Protein AF-X1GB11-F1 (afdb_monomer)

Organism: NCBI:txid412755

Secondary structure (DSSP, 8-state):
----EEE--S--HHHHHHTTTTEEEEEETTEEEEEEPPPPPSSPPPHHHHHHHHHHHHHHHHGGG--HHHHHHHHHHTTTSSS-HHHHHHHHHHHHHHHHSSPPPEEEEEEEEP-TTT-EEEEEEEE--GGG----

pLDDT: mean 79.28, std 16.79, range [26.42, 95.19]

Solvent-accessible surface area (backbone atoms only — not comparable to full-atom values): 8392 Å² total; per-residue (Å²): 133,83,85,65,66,44,82,51,76,93,83,47,72,64,59,50,62,76,32,54,88,56,41,42,76,48,73,56,97,87,38,46,32,36,29,66,36,86,74,79,75,88,66,80,75,54,69,71,55,50,54,50,50,51,54,53,55,46,50,64,56,50,62,74,58,41,34,70,69,54,50,49,52,40,42,59,70,27,59,92,43,102,50,53,39,67,55,52,52,46,49,56,46,51,52,42,24,73,74,68,78,42,85,63,73,43,70,35,43,66,46,76,45,86,47,96,90,80,40,49,80,43,78,73,41,70,51,71,68,68,89,78,64,69,86,128

Radius of gyration: 21.64 Å; Cα contacts (8 Å, |Δi|>4): 137; chains: 1; bounding box: 48×40×60 Å

Structure (mmCIF, N/CA/C/O backbone):
data_AF-X1GB11-F1
#
_entry.id   AF-X1GB11-F1
#
loop_
_atom_site.group_PDB
_atom_site.id
_atom_site.type_symbol
_atom_site.label_atom_id
_atom_site.label_alt_id
_atom_site.label_comp_id
_atom_site.label_asym_id
_atom_site.label_entity_id
_atom_site.label_seq_id
_atom_site.pdbx_PDB_ins_code
_atom_site.Cartn_x
_atom_site.Cartn_y
_atom_site.Cartn_z
_atom_site.occupancy
_atom_site.B_iso_or_equiv
_atom_site.auth_seq_id
_atom_site.auth_comp_id
_atom_site.auth_asym_id
_atom_site.auth_atom_id
_atom_site.pdbx_PDB_model_num
ATOM 1 N N . SER A 1 1 ? -26.052 9.560 8.839 1.00 47.91 1 SER A N 1
ATOM 2 C CA . SER A 1 1 ? -25.535 9.841 10.198 1.00 47.91 1 SER A CA 1
ATOM 3 C C . SER A 1 1 ? -24.309 10.741 10.091 1.00 47.91 1 SER A C 1
ATOM 5 O O . SER A 1 1 ? -23.316 10.314 9.510 1.00 47.91 1 SER A O 1
ATOM 7 N N . ARG A 1 2 ? -24.375 12.005 10.543 1.00 49.53 2 ARG A N 1
ATOM 8 C CA . ARG A 1 2 ? -23.204 12.907 10.551 1.00 49.53 2 ARG A CA 1
ATOM 9 C C . ARG A 1 2 ? -22.159 12.347 11.519 1.00 49.53 2 ARG A C 1
ATOM 11 O O . ARG A 1 2 ? -22.494 12.032 12.659 1.00 49.53 2 ARG A O 1
ATOM 18 N N . LYS A 1 3 ? -20.901 12.231 11.083 1.00 58.50 3 LYS A N 1
ATOM 19 C CA . LYS A 1 3 ? -19.780 11.883 11.968 1.00 58.50 3 LYS A CA 1
ATOM 20 C C . LYS A 1 3 ? -19.660 12.986 13.028 1.00 58.50 3 LYS A C 1
ATOM 22 O O . LYS A 1 3 ? -19.226 14.087 12.708 1.00 58.50 3 LYS A O 1
ATOM 27 N N . LYS A 1 4 ? -20.089 12.717 14.266 1.00 75.69 4 LYS A N 1
ATOM 28 C CA . LYS A 1 4 ? -19.876 13.630 15.397 1.00 75.69 4 LYS A CA 1
ATOM 29 C C . LYS A 1 4 ? -18.384 13.608 15.739 1.00 75.69 4 LYS A C 1
ATOM 31 O O . LYS A 1 4 ? -17.871 12.580 16.178 1.00 75.69 4 LYS A O 1
ATOM 36 N N . MET A 1 5 ? -17.706 14.716 15.465 1.00 87.69 5 MET A N 1
ATOM 37 C CA . MET A 1 5 ? -16.322 14.979 15.853 1.00 87.69 5 MET A CA 1
ATOM 38 C C . MET A 1 5 ? -16.341 16.097 16.892 1.00 87.69 5 MET A C 1
ATOM 40 O O . MET A 1 5 ? -17.113 17.043 16.742 1.00 87.69 5 MET A O 1
ATOM 44 N N . ALA A 1 6 ? -15.518 15.990 17.927 1.00 90.50 6 ALA A N 1
ATOM 45 C CA . ALA A 1 6 ? -15.391 17.003 18.966 1.00 90.50 6 ALA A CA 1
ATOM 46 C C . ALA A 1 6 ? -13.918 17.354 19.182 1.00 90.50 6 ALA A C 1
ATOM 48 O O . ALA A 1 6 ? -13.034 16.515 19.012 1.00 90.50 6 ALA A O 1
ATOM 49 N N . LYS A 1 7 ? -13.651 18.605 19.557 1.00 91.94 7 LYS A N 1
ATOM 50 C CA . LYS A 1 7 ? -12.325 19.019 20.018 1.00 91.94 7 LYS A CA 1
ATOM 51 C C . LYS A 1 7 ? -12.038 18.335 21.356 1.00 91.94 7 LYS A C 1
ATOM 53 O O . LYS A 1 7 ? -12.907 18.305 22.221 1.00 91.94 7 LYS A O 1
ATOM 58 N N . ALA A 1 8 ? -10.829 17.815 21.519 1.00 89.50 8 ALA A N 1
ATOM 59 C CA . ALA A 1 8 ? -10.349 17.226 22.762 1.00 89.50 8 ALA A CA 1
ATOM 60 C C . ALA A 1 8 ? -9.165 18.038 23.309 1.00 89.50 8 ALA A C 1
ATOM 62 O O . ALA A 1 8 ? -8.424 18.673 22.557 1.00 89.50 8 ALA A O 1
ATOM 63 N N . GLN A 1 9 ? -8.993 18.029 24.626 1.00 89.50 9 GLN A N 1
ATOM 64 C CA . GLN A 1 9 ? -7.866 18.641 25.332 1.00 89.50 9 GLN A CA 1
ATOM 65 C C . GLN A 1 9 ? -7.316 17.633 26.343 1.00 89.50 9 GLN A C 1
ATOM 67 O O . GLN A 1 9 ? -8.026 16.709 26.728 1.00 89.50 9 GLN A O 1
ATOM 72 N N . GLY A 1 10 ? -6.045 17.779 26.732 1.00 87.12 10 GLY A N 1
ATOM 73 C CA . GLY A 1 10 ? -5.420 16.888 27.720 1.00 87.12 10 GLY A CA 1
ATOM 74 C C . GLY A 1 10 ? -5.243 15.434 27.260 1.00 87.12 10 GLY A C 1
ATOM 75 O O . GLY A 1 10 ? -5.146 14.542 28.091 1.00 87.12 10 GLY A O 1
ATOM 76 N N . VAL A 1 11 ? -5.219 15.172 25.948 1.00 89.44 11 VAL A N 1
ATOM 77 C CA . VAL A 1 11 ? -5.077 13.810 25.411 1.00 89.44 11 VAL A CA 1
ATOM 78 C C . VAL A 1 11 ? -3.652 13.300 25.644 1.00 89.44 11 VAL A C 1
ATOM 80 O O . VAL A 1 11 ? -2.701 13.843 25.079 1.00 89.44 11 VAL A O 1
ATOM 83 N N . ASN A 1 12 ? -3.518 12.234 26.433 1.00 92.62 12 ASN A N 1
ATOM 84 C CA . ASN A 1 12 ? -2.269 11.501 26.645 1.00 92.62 12 ASN A CA 1
ATOM 85 C C . ASN A 1 12 ? -2.365 10.059 26.101 1.00 92.62 12 ASN A C 1
ATOM 87 O O . ASN A 1 12 ? -3.435 9.589 25.709 1.00 92.62 12 ASN A O 1
ATOM 91 N N . VAL A 1 13 ? -1.232 9.353 26.044 1.00 91.50 13 VAL A N 1
ATOM 92 C CA . VAL A 1 13 ? -1.155 7.999 25.460 1.00 91.50 13 VAL A CA 1
ATOM 93 C C . VAL A 1 13 ? -2.016 6.990 26.229 1.00 91.50 13 VAL A C 1
ATOM 95 O O . VAL A 1 13 ? -2.628 6.118 25.612 1.00 91.50 13 VAL A O 1
ATOM 98 N N . GLU A 1 14 ? -2.104 7.118 27.552 1.00 94.75 14 GLU A N 1
ATOM 99 C CA . GLU A 1 14 ? -2.926 6.251 28.407 1.00 94.75 14 GLU A CA 1
ATOM 100 C C . GLU A 1 14 ? -4.415 6.402 28.091 1.00 94.75 14 GLU A C 1
ATOM 102 O O . GLU A 1 14 ? -5.105 5.405 27.896 1.00 94.75 14 GLU A O 1
ATOM 107 N N . THR A 1 15 ? -4.887 7.641 27.931 1.00 91.94 15 THR A N 1
ATOM 108 C CA . THR A 1 15 ? -6.270 7.960 27.549 1.00 91.94 15 THR A CA 1
ATOM 109 C C . THR A 1 15 ? -6.616 7.358 26.189 1.00 91.94 15 THR A C 1
ATOM 111 O O . THR A 1 15 ? -7.673 6.750 26.029 1.00 91.94 15 THR A O 1
ATOM 114 N N . ILE A 1 16 ? -5.714 7.480 25.207 1.00 92.19 16 ILE A N 1
ATOM 115 C CA . ILE A 1 16 ? -5.916 6.914 23.864 1.00 92.19 16 ILE A CA 1
ATOM 116 C C . ILE A 1 16 ? -6.042 5.390 23.940 1.00 92.19 16 ILE A C 1
ATOM 118 O O . ILE A 1 16 ? -6.950 4.815 23.343 1.00 92.19 16 ILE A O 1
ATOM 122 N N . ARG A 1 17 ? -5.140 4.732 24.677 1.00 93.12 17 ARG A N 1
ATOM 123 C CA . ARG A 1 17 ? -5.138 3.270 24.813 1.00 93.12 17 ARG A CA 1
ATOM 124 C C . ARG A 1 17 ? -6.363 2.768 25.572 1.00 93.12 17 ARG A C 1
ATOM 126 O O . ARG A 1 17 ? -6.990 1.818 25.118 1.00 93.12 17 ARG A O 1
ATOM 133 N N . GLY A 1 18 ? -6.731 3.421 26.674 1.00 95.19 18 GLY A N 1
ATOM 134 C CA . GLY A 1 18 ? -7.873 3.031 27.506 1.00 95.19 18 GLY A CA 1
ATOM 135 C C . GLY A 1 18 ? -9.229 3.180 26.813 1.00 95.19 18 GLY A C 1
ATOM 136 O O . GLY A 1 18 ? -10.175 2.480 27.158 1.00 95.19 18 GLY A O 1
ATOM 137 N N . LEU A 1 19 ? -9.328 4.059 25.812 1.00 93.19 19 LEU A N 1
ATOM 138 C CA . LEU A 1 19 ? -10.569 4.322 25.075 1.00 93.19 19 LEU A CA 1
ATOM 139 C C . LEU A 1 19 ? -10.585 3.727 23.658 1.00 93.19 19 LEU A C 1
ATOM 141 O O . LEU A 1 19 ? -11.564 3.918 22.923 1.00 93.19 19 LEU A O 1
ATOM 145 N N . ALA A 1 20 ? -9.539 2.990 23.274 1.00 90.81 20 ALA A N 1
ATOM 146 C CA . ALA A 1 20 ? -9.463 2.314 21.987 1.00 90.81 20 ALA A CA 1
ATOM 147 C C . ALA A 1 20 ? -10.662 1.368 21.785 1.00 90.81 20 ALA A C 1
ATOM 149 O O . ALA A 1 20 ? -11.136 0.713 22.710 1.00 90.81 20 ALA A O 1
ATOM 150 N N . GLY A 1 21 ? -11.209 1.331 20.570 1.00 89.88 21 GLY A N 1
ATOM 151 C CA . GLY A 1 21 ? -12.444 0.597 20.263 1.00 89.88 21 GLY A CA 1
ATOM 152 C C . GLY A 1 21 ? -13.741 1.355 20.586 1.00 89.88 21 GLY A C 1
ATOM 153 O O . GLY A 1 21 ? -14.791 1.008 20.043 1.00 89.88 21 GLY A O 1
ATOM 154 N N . THR A 1 22 ? -13.680 2.432 21.381 1.00 92.50 22 THR A N 1
ATOM 155 C CA . THR A 1 22 ? -14.844 3.280 21.711 1.00 92.50 22 THR A CA 1
ATOM 156 C C . THR A 1 22 ? -14.708 4.692 21.146 1.00 92.50 22 THR A C 1
ATOM 158 O O . THR A 1 22 ? -15.615 5.174 20.453 1.00 92.50 22 THR A O 1
ATOM 161 N N . LEU A 1 23 ? -13.562 5.334 21.380 1.00 92.69 23 LEU A N 1
ATOM 162 C CA . LEU A 1 23 ? -13.226 6.671 20.898 1.00 92.69 23 LEU A CA 1
ATOM 163 C C . LEU A 1 23 ? -11.880 6.655 20.180 1.00 92.69 23 LEU A C 1
ATOM 165 O O . LEU A 1 23 ? -10.920 6.041 20.631 1.00 92.69 23 LEU A O 1
ATOM 169 N N . ASP A 1 24 ? -11.837 7.328 19.039 1.00 92.75 24 ASP A N 1
ATOM 170 C CA . ASP A 1 24 ? -10.654 7.451 18.197 1.00 92.75 24 ASP A CA 1
ATOM 171 C C . ASP A 1 24 ? -10.139 8.892 18.279 1.00 92.75 24 ASP A C 1
ATOM 173 O O . ASP A 1 24 ? -10.877 9.839 17.973 1.00 92.75 24 ASP A O 1
ATOM 177 N N . PHE A 1 25 ? -8.894 9.043 18.730 1.00 93.81 25 PHE A N 1
ATOM 178 C CA . PHE A 1 25 ? -8.224 10.323 18.942 1.00 93.81 25 PHE A CA 1
ATOM 179 C C . PHE A 1 25 ? -7.149 10.530 17.880 1.00 93.81 25 PHE A C 1
ATOM 181 O O . PHE A 1 25 ? -6.260 9.699 17.712 1.00 93.81 25 PHE A O 1
ATOM 188 N N . TYR A 1 26 ? -7.180 11.676 17.203 1.00 91.62 26 TYR A N 1
ATOM 189 C CA . TYR A 1 26 ? -6.171 12.030 16.208 1.00 91.62 26 TYR A CA 1
ATOM 190 C C . TYR A 1 26 ? -5.959 13.542 16.140 1.00 91.62 26 TYR A C 1
ATOM 192 O O . TYR A 1 26 ? -6.795 14.334 16.583 1.00 91.62 26 TYR A O 1
ATOM 200 N N . LYS A 1 27 ? -4.819 13.958 15.580 1.00 92.50 27 LYS A N 1
ATOM 201 C CA . LYS A 1 27 ? -4.539 15.372 15.322 1.00 92.50 27 LYS A CA 1
ATOM 202 C C . LYS A 1 27 ? -5.093 15.776 13.962 1.00 92.50 27 LYS A C 1
ATOM 204 O O . LYS A 1 27 ? -4.739 15.193 12.942 1.00 92.50 27 LYS A O 1
ATOM 209 N N . TRP A 1 28 ? -5.916 16.817 13.947 1.00 89.38 28 TRP A N 1
ATOM 210 C CA . TRP A 1 28 ? -6.402 17.458 12.731 1.00 89.38 28 TRP A CA 1
ATOM 211 C C . TRP A 1 28 ? -6.005 18.929 12.750 1.00 89.38 28 TRP A C 1
ATOM 213 O O . TRP A 1 28 ? -6.414 19.667 13.645 1.00 89.38 28 TRP A O 1
ATOM 223 N N . LYS A 1 29 ? -5.183 19.355 11.782 1.00 91.00 29 LYS A N 1
ATOM 224 C CA . LYS A 1 29 ? -4.645 20.728 11.710 1.00 91.00 29 LYS A CA 1
ATOM 225 C C . LYS A 1 29 ? -4.038 21.207 13.045 1.00 91.00 29 LYS A C 1
ATOM 227 O O . LYS A 1 29 ? -4.299 22.314 13.497 1.00 91.00 29 LYS A O 1
ATOM 232 N N . GLY A 1 30 ? -3.278 20.334 13.711 1.00 90.00 30 GLY A N 1
ATOM 233 C CA . GLY A 1 30 ? -2.620 20.630 14.992 1.00 90.00 30 GLY A CA 1
ATOM 234 C C . GLY A 1 30 ? -3.519 20.559 16.234 1.00 90.00 30 GLY A C 1
ATOM 235 O O . GLY A 1 30 ? -3.006 20.628 17.347 1.00 90.00 30 GLY A O 1
ATOM 236 N N . ILE A 1 31 ? -4.829 20.356 16.079 1.00 90.62 31 ILE A N 1
ATOM 237 C CA . ILE A 1 31 ? -5.783 20.272 17.189 1.00 90.62 31 ILE A CA 1
ATOM 238 C C . ILE A 1 31 ? -6.127 18.806 17.454 1.00 90.62 31 ILE A C 1
ATOM 240 O O . ILE A 1 31 ? -6.349 18.032 16.521 1.00 90.62 31 ILE A O 1
ATOM 244 N N . TRP A 1 32 ? -6.191 18.419 18.728 1.00 94.56 32 TRP A N 1
ATOM 245 C CA . TRP A 1 32 ? -6.706 17.111 19.118 1.00 94.56 32 TRP A CA 1
ATOM 246 C C . TRP A 1 32 ? -8.207 17.026 18.854 1.00 94.56 32 TRP A C 1
ATOM 248 O O . TRP A 1 32 ? -8.992 17.853 19.324 1.00 94.56 32 TRP A O 1
ATOM 258 N N . VAL A 1 33 ? -8.601 16.007 18.101 1.00 94.12 33 VAL A N 1
ATOM 259 C CA . VAL A 1 33 ? -9.991 15.708 17.771 1.00 94.12 33 VAL A CA 1
ATOM 260 C C . VAL A 1 33 ? -10.305 14.302 18.246 1.00 94.12 33 VAL A C 1
ATOM 262 O O . VAL A 1 33 ? -9.494 13.388 18.102 1.00 94.12 33 VAL A O 1
ATOM 265 N N . VAL A 1 34 ? -11.501 14.140 18.798 1.00 94.62 34 VAL A N 1
ATOM 266 C CA . VAL A 1 34 ? -12.076 12.849 19.143 1.00 94.62 34 VAL A CA 1
ATOM 267 C C . VAL A 1 34 ? -13.291 12.580 18.269 1.00 94.62 34 VAL A C 1
ATOM 269 O O . VAL A 1 34 ? -14.116 13.460 18.003 1.00 94.62 34 VAL A O 1
ATOM 272 N N . ARG A 1 35 ? -13.414 11.339 17.813 1.00 92.38 35 ARG A N 1
ATOM 273 C CA . ARG A 1 35 ? -14.609 10.834 17.141 1.00 92.38 35 ARG A CA 1
ATOM 274 C C . ARG A 1 35 ? -15.007 9.494 17.737 1.00 92.38 35 ARG A C 1
ATOM 276 O O . ARG A 1 35 ? -14.194 8.805 18.347 1.00 92.38 35 ARG A O 1
ATOM 283 N N . ARG A 1 36 ? -16.256 9.090 17.508 1.00 91.19 36 ARG A N 1
ATOM 284 C CA . ARG A 1 36 ? -16.666 7.710 17.789 1.00 91.19 36 ARG A CA 1
ATOM 285 C C . ARG A 1 36 ? -15.801 6.749 16.977 1.00 91.19 36 ARG A C 1
ATOM 287 O O . ARG A 1 36 ? -15.596 6.993 15.784 1.00 91.19 36 ARG A O 1
ATOM 294 N N . TRP A 1 37 ? -15.359 5.660 17.604 1.00 89.44 37 TRP A N 1
ATOM 295 C CA . TRP A 1 37 ? -14.601 4.623 16.916 1.00 89.44 37 TRP A CA 1
ATOM 296 C C . TRP A 1 37 ? -15.358 4.148 15.669 1.00 89.44 37 TRP A C 1
ATOM 298 O O . TRP A 1 37 ? -16.573 3.903 15.750 1.00 89.44 37 TRP A O 1
ATOM 308 N N . PRO A 1 38 ? -14.691 4.047 14.506 1.00 85.69 38 PRO A N 1
ATOM 309 C CA . PRO A 1 38 ? -15.327 3.556 13.296 1.00 85.69 38 PRO A CA 1
ATOM 310 C C . PRO A 1 38 ? -15.899 2.158 13.532 1.00 85.69 38 PRO A C 1
ATOM 312 O O . PRO A 1 38 ? -15.177 1.221 13.862 1.00 85.69 38 PRO A O 1
ATOM 315 N N . LYS A 1 39 ? -17.212 2.007 13.355 1.00 84.31 39 LYS A N 1
ATOM 316 C CA . LYS A 1 39 ? -17.831 0.683 13.339 1.00 84.31 39 LYS A CA 1
ATOM 317 C C . LYS A 1 39 ? -17.639 0.082 11.955 1.00 84.31 39 LYS A C 1
ATOM 319 O O . LYS A 1 39 ? -17.996 0.719 10.962 1.00 84.31 39 LYS A O 1
ATOM 324 N N . LYS A 1 40 ? -17.097 -1.136 11.893 1.00 79.81 40 LYS A N 1
ATOM 325 C CA . LYS A 1 40 ? -17.096 -1.922 10.657 1.00 79.81 40 LYS A CA 1
ATOM 326 C C . LYS A 1 40 ? -18.550 -2.105 10.214 1.00 79.81 40 LYS A C 1
ATOM 328 O O . LYS A 1 40 ? -19.410 -2.398 11.043 1.00 79.81 40 LYS A O 1
ATOM 333 N N . SER A 1 41 ? -18.821 -1.894 8.928 1.00 79.69 41 SER A N 1
ATOM 334 C CA . SER A 1 41 ? -20.129 -2.223 8.360 1.00 79.69 41 SER A CA 1
ATOM 335 C C . SER A 1 41 ? -20.396 -3.714 8.568 1.00 79.69 41 SER A C 1
ATOM 337 O O . SER A 1 41 ? -19.519 -4.531 8.292 1.00 79.69 41 SER A O 1
ATOM 339 N N . SER A 1 42 ? -21.585 -4.059 9.060 1.00 78.56 42 SER A N 1
ATOM 340 C CA . SER A 1 42 ? -22.040 -5.451 9.162 1.00 78.56 42 SER A CA 1
ATOM 341 C C . SER A 1 42 ? -22.453 -6.029 7.810 1.00 78.56 42 SER A C 1
ATOM 343 O O . SER A 1 42 ? -22.595 -7.240 7.685 1.00 78.56 42 SER A O 1
ATOM 345 N N . LEU A 1 43 ? -22.656 -5.175 6.801 1.00 84.44 43 LEU A N 1
ATOM 346 C CA . LEU A 1 43 ? -23.020 -5.626 5.466 1.00 84.44 43 LEU A CA 1
ATOM 347 C C . LEU A 1 43 ? -21.834 -6.348 4.815 1.00 84.44 43 LEU A C 1
ATOM 349 O O . LEU A 1 43 ? -20.715 -5.820 4.869 1.00 84.44 43 LEU A O 1
ATOM 353 N N . PRO A 1 44 ? -22.068 -7.506 4.171 1.00 85.00 44 PRO A N 1
ATOM 354 C CA . PRO A 1 44 ? -21.038 -8.165 3.388 1.00 85.00 44 PRO A CA 1
ATOM 355 C C . PRO A 1 44 ? -20.550 -7.221 2.286 1.00 85.00 44 PRO A C 1
ATOM 357 O O . PRO A 1 44 ? -21.321 -6.448 1.704 1.00 85.00 44 PRO A O 1
ATOM 360 N N . PHE A 1 45 ? -19.248 -7.260 2.012 1.00 86.25 45 PHE A N 1
ATOM 361 C CA . PHE A 1 45 ? -18.697 -6.523 0.884 1.00 86.25 45 PHE A CA 1
ATOM 362 C C . PHE A 1 45 ? -19.283 -7.073 -0.417 1.00 86.25 45 PHE A C 1
ATOM 364 O O . PHE A 1 45 ? -19.469 -8.279 -0.569 1.00 86.25 45 PHE A O 1
ATOM 371 N N . LYS A 1 46 ? -19.565 -6.180 -1.370 1.00 89.88 46 LYS A N 1
ATOM 372 C CA . LYS A 1 46 ? -19.946 -6.597 -2.723 1.00 89.88 46 LYS A CA 1
ATOM 373 C C . LYS A 1 46 ? -18.810 -7.441 -3.324 1.00 89.88 46 LYS A C 1
ATOM 375 O O . LYS A 1 46 ? -17.654 -7.090 -3.083 1.00 89.88 46 LYS A O 1
ATOM 380 N N . PRO A 1 47 ? -19.095 -8.451 -4.163 1.00 90.19 47 PRO A N 1
ATOM 381 C CA . PRO A 1 47 ? -18.059 -9.283 -4.782 1.00 90.19 47 PRO A CA 1
ATOM 382 C C . PRO A 1 47 ? -16.952 -8.473 -5.473 1.00 90.19 47 PRO A C 1
ATOM 384 O O . PRO A 1 47 ? -15.773 -8.726 -5.260 1.00 90.19 47 PRO A O 1
ATOM 387 N N . ALA A 1 48 ? -17.316 -7.405 -6.191 1.00 86.94 48 ALA A N 1
ATOM 388 C CA . ALA A 1 48 ? -16.349 -6.507 -6.828 1.00 86.94 48 ALA A CA 1
ATOM 389 C C . ALA A 1 48 ? -15.407 -5.803 -5.831 1.00 86.94 48 ALA A C 1
ATOM 391 O O . ALA A 1 48 ? -14.247 -5.553 -6.139 1.00 86.94 48 ALA A O 1
ATOM 392 N N . VAL A 1 49 ? -15.893 -5.488 -4.625 1.00 89.12 49 VAL A N 1
ATOM 393 C CA . VAL A 1 49 ? -15.072 -4.885 -3.564 1.00 89.12 49 VAL A CA 1
ATOM 394 C C . VAL A 1 49 ? -14.117 -5.919 -2.977 1.00 89.12 49 VAL A C 1
ATOM 396 O O . VAL A 1 49 ? -12.978 -5.573 -2.683 1.00 89.12 49 VAL A O 1
ATOM 399 N N . VAL A 1 50 ? -14.555 -7.171 -2.834 1.00 91.50 50 VAL A N 1
ATOM 400 C CA . VAL A 1 50 ? -13.696 -8.275 -2.381 1.00 91.50 50 VAL A CA 1
ATOM 401 C C . VAL A 1 50 ? -12.570 -8.515 -3.389 1.00 91.50 50 VAL A C 1
ATOM 403 O O . VAL A 1 50 ? -11.404 -8.455 -3.012 1.00 91.50 50 VAL A O 1
ATOM 406 N N . ALA A 1 51 ? -12.895 -8.636 -4.678 1.00 90.31 51 ALA A N 1
ATOM 407 C CA . ALA A 1 51 ? -11.897 -8.813 -5.736 1.00 90.31 51 ALA A CA 1
ATOM 408 C C . ALA A 1 51 ? -10.907 -7.630 -5.821 1.00 90.31 51 ALA A C 1
ATOM 410 O O . ALA A 1 51 ? -9.702 -7.822 -5.979 1.00 90.31 51 ALA A O 1
ATOM 411 N N . ALA A 1 52 ? -11.384 -6.392 -5.641 1.00 91.12 52 ALA A N 1
ATOM 412 C CA . ALA A 1 52 ? -10.509 -5.219 -5.583 1.00 91.12 52 ALA A CA 1
ATOM 413 C C . ALA A 1 52 ? -9.573 -5.243 -4.361 1.00 91.12 52 ALA A C 1
ATOM 415 O O . ALA A 1 52 ? -8.413 -4.842 -4.457 1.00 91.12 52 ALA A O 1
ATOM 416 N N . GLN A 1 53 ? -10.065 -5.70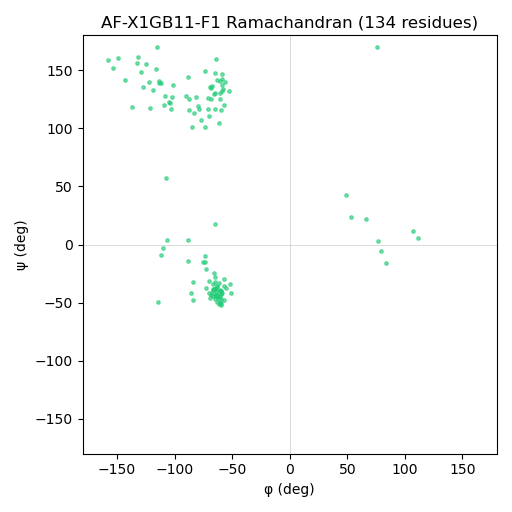2 -3.203 1.00 92.12 53 GLN A N 1
ATOM 417 C CA . GLN A 1 53 ? -9.249 -5.863 -1.996 1.00 92.12 53 GLN A CA 1
ATOM 418 C C . GLN A 1 53 ? -8.160 -6.921 -2.196 1.00 92.12 53 GLN A C 1
ATOM 420 O O . GLN A 1 53 ? -7.034 -6.716 -1.745 1.00 92.12 53 GLN A O 1
ATOM 425 N N . GLU A 1 54 ? -8.468 -8.011 -2.896 1.00 93.06 54 GLU A N 1
ATOM 426 C CA . GLU A 1 54 ? -7.502 -9.054 -3.250 1.00 93.06 54 GLU A CA 1
ATOM 427 C C . GLU A 1 54 ? -6.421 -8.525 -4.198 1.00 93.06 54 GLU A 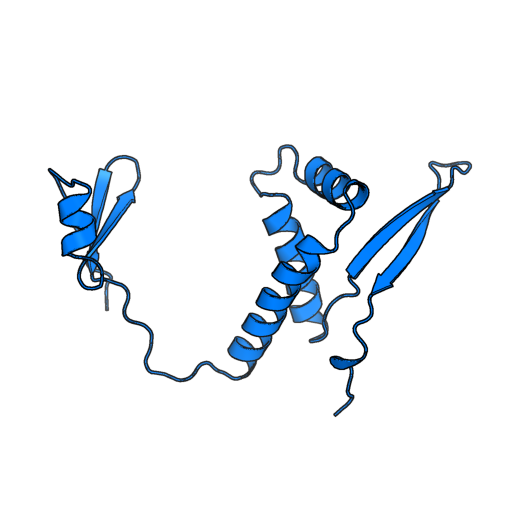C 1
ATOM 429 O O . GLU A 1 54 ? -5.234 -8.686 -3.913 1.00 93.06 54 GLU A O 1
ATOM 434 N N . ALA A 1 55 ? -6.804 -7.802 -5.256 1.00 91.56 55 ALA A N 1
ATOM 435 C CA . ALA A 1 55 ? -5.856 -7.162 -6.170 1.00 91.56 55 ALA A CA 1
ATOM 436 C C . ALA A 1 55 ? -4.947 -6.152 -5.446 1.00 91.56 55 ALA A C 1
ATOM 438 O O . ALA A 1 55 ? -3.730 -6.139 -5.640 1.00 91.56 55 ALA A O 1
ATOM 439 N N . PHE A 1 56 ? -5.513 -5.347 -4.542 1.00 93.56 56 PHE A N 1
ATOM 440 C CA . PHE A 1 56 ? -4.736 -4.428 -3.713 1.00 93.56 56 PHE A CA 1
ATOM 441 C C . PHE A 1 56 ? -3.782 -5.169 -2.765 1.00 93.56 56 PHE A C 1
ATOM 443 O O . PHE A 1 56 ? -2.632 -4.770 -2.595 1.00 93.56 56 PHE A O 1
ATOM 450 N N . ALA A 1 57 ? -4.227 -6.260 -2.140 1.00 92.69 57 ALA A N 1
ATOM 451 C CA . ALA A 1 57 ? -3.366 -7.074 -1.289 1.00 92.69 57 ALA A CA 1
ATOM 452 C C . ALA A 1 57 ? -2.218 -7.702 -2.092 1.00 92.69 57 ALA A C 1
ATOM 454 O O . ALA A 1 57 ? -1.095 -7.798 -1.588 1.00 92.69 57 ALA A O 1
ATOM 455 N N . GLN A 1 58 ? -2.481 -8.093 -3.338 1.00 91.38 58 GLN A N 1
ATOM 456 C CA . GLN A 1 58 ? -1.472 -8.651 -4.222 1.00 91.38 58 GLN A CA 1
ATOM 457 C C . GLN A 1 58 ? -0.434 -7.606 -4.641 1.00 91.38 58 GLN A C 1
ATOM 459 O O . GLN A 1 58 ? 0.757 -7.867 -4.485 1.00 91.38 58 GLN A O 1
ATOM 464 N N . SER A 1 59 ? -0.846 -6.385 -4.997 1.00 90.81 59 SER A N 1
ATOM 465 C CA . SER A 1 59 ? 0.099 -5.298 -5.309 1.00 90.81 59 SER A CA 1
ATOM 466 C C . SER A 1 59 ? 1.088 -5.038 -4.163 1.00 90.81 59 SER A C 1
ATOM 468 O O . SER A 1 59 ? 2.283 -4.835 -4.380 1.00 90.81 59 SER A O 1
ATOM 470 N N . ARG A 1 60 ? 0.629 -5.139 -2.906 1.00 92.44 60 ARG A N 1
ATOM 471 C CA . ARG A 1 60 ? 1.490 -5.010 -1.720 1.00 92.44 60 ARG A CA 1
ATOM 472 C C . ARG A 1 60 ? 2.502 -6.143 -1.572 1.00 92.44 60 ARG A C 1
ATOM 474 O O . ARG A 1 60 ? 3.598 -5.907 -1.062 1.00 92.44 60 ARG A O 1
ATOM 481 N N . LYS A 1 61 ? 2.148 -7.365 -1.975 1.00 90.19 61 LYS A N 1
ATOM 482 C CA . LYS A 1 61 ? 3.090 -8.493 -2.007 1.00 90.19 61 LYS A CA 1
ATOM 483 C C . LYS A 1 61 ? 4.116 -8.290 -3.119 1.00 90.19 61 LYS A C 1
ATOM 485 O O . LYS A 1 61 ? 5.307 -8.471 -2.875 1.00 90.19 61 LYS A O 1
ATOM 490 N N . ASP A 1 62 ? 3.664 -7.832 -4.281 1.00 86.62 62 ASP A N 1
ATOM 491 C CA . ASP A 1 62 ? 4.489 -7.637 -5.472 1.00 86.62 62 ASP A CA 1
ATOM 492 C C . ASP A 1 62 ? 5.558 -6.552 -5.272 1.00 86.62 62 ASP A C 1
ATOM 494 O O . ASP A 1 62 ? 6.685 -6.708 -5.740 1.00 86.62 62 ASP A O 1
ATOM 498 N N . LEU A 1 63 ? 5.281 -5.524 -4.459 1.00 87.38 63 LEU A N 1
ATOM 499 C CA . LEU A 1 63 ? 6.279 -4.526 -4.038 1.00 87.38 63 LEU A CA 1
ATOM 500 C C . LEU A 1 63 ? 7.562 -5.148 -3.459 1.00 87.38 63 LEU A C 1
ATOM 502 O O . LEU A 1 63 ? 8.649 -4.601 -3.648 1.00 87.38 63 LEU A O 1
ATOM 506 N N . LYS A 1 64 ? 7.458 -6.288 -2.760 1.00 86.50 64 LYS A N 1
ATOM 507 C CA . LYS A 1 64 ? 8.617 -6.987 -2.174 1.00 86.50 64 LYS A CA 1
ATOM 508 C C . LYS A 1 64 ? 9.475 -7.689 -3.228 1.00 86.50 64 LYS A C 1
ATOM 510 O O . LYS A 1 64 ? 10.638 -7.975 -2.962 1.00 86.50 64 LYS A O 1
ATOM 515 N N . LEU A 1 65 ? 8.907 -7.963 -4.401 1.00 84.12 65 LEU A N 1
ATOM 516 C CA . LEU A 1 65 ? 9.567 -8.640 -5.517 1.00 84.12 65 LEU A CA 1
ATOM 517 C C . LEU A 1 65 ? 10.300 -7.664 -6.444 1.00 84.12 65 LEU A C 1
ATOM 519 O O . LEU A 1 65 ? 11.111 -8.090 -7.264 1.00 84.12 65 L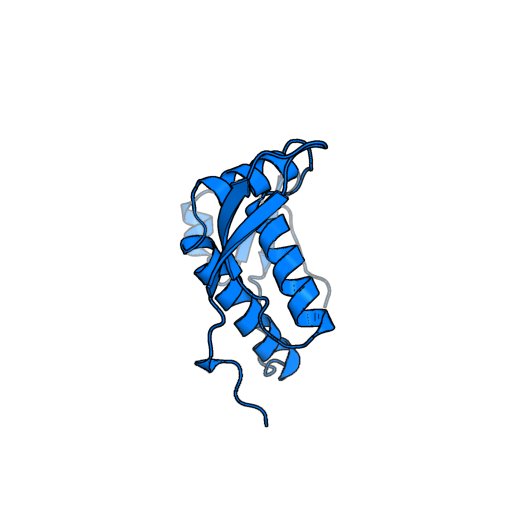EU A O 1
ATOM 523 N N . LEU A 1 66 ? 10.031 -6.361 -6.327 1.00 83.00 66 LEU A N 1
ATOM 524 C CA . LEU A 1 66 ? 10.681 -5.348 -7.150 1.00 83.00 66 LEU A CA 1
ATOM 525 C C . LEU A 1 66 ? 12.177 -5.272 -6.826 1.00 83.00 66 LEU A C 1
ATOM 527 O O . LEU A 1 66 ? 12.577 -5.099 -5.668 1.00 83.00 66 LEU A O 1
ATOM 531 N N . THR A 1 67 ? 13.020 -5.327 -7.854 1.00 84.31 67 THR A N 1
ATOM 532 C CA . THR A 1 67 ? 14.459 -5.072 -7.709 1.00 84.31 67 THR A CA 1
ATOM 533 C C . THR A 1 67 ? 14.728 -3.630 -7.271 1.00 84.31 67 THR A C 1
ATOM 535 O O . THR A 1 67 ? 13.903 -2.729 -7.450 1.00 84.31 67 THR A O 1
ATOM 538 N N . ALA A 1 68 ? 15.912 -3.387 -6.700 1.00 85.56 68 ALA A N 1
ATOM 539 C CA . ALA A 1 68 ? 16.339 -2.036 -6.326 1.00 85.56 68 ALA A CA 1
ATOM 540 C C . ALA A 1 68 ? 16.330 -1.080 -7.532 1.00 85.56 68 ALA A C 1
ATOM 542 O O . ALA A 1 68 ? 15.942 0.077 -7.403 1.00 85.56 68 ALA A O 1
ATOM 543 N N . LYS A 1 69 ? 16.678 -1.584 -8.722 1.00 80.38 69 LYS A N 1
ATOM 544 C CA . LYS A 1 69 ? 16.661 -0.823 -9.975 1.00 80.38 69 LYS A CA 1
ATOM 545 C C . LYS A 1 69 ? 15.264 -0.295 -10.313 1.00 80.38 69 LYS A C 1
ATOM 547 O O . LYS A 1 69 ? 15.102 0.902 -10.535 1.00 80.38 69 LYS A O 1
ATOM 552 N N . VAL A 1 70 ? 14.252 -1.165 -10.282 1.00 80.00 70 VAL A N 1
ATOM 553 C CA . VAL A 1 70 ? 12.850 -0.788 -10.532 1.00 80.00 70 VAL A CA 1
ATOM 554 C C . VAL A 1 70 ? 12.341 0.176 -9.456 1.00 80.00 70 VAL A C 1
ATOM 556 O O . VAL A 1 70 ? 11.741 1.201 -9.778 1.00 80.00 70 VAL A O 1
ATOM 559 N N . ARG A 1 71 ? 12.642 -0.090 -8.178 1.00 86.62 71 ARG A N 1
ATOM 560 C CA . ARG A 1 71 ? 12.284 0.809 -7.066 1.00 86.62 71 ARG A CA 1
ATOM 561 C C . ARG A 1 71 ? 12.878 2.208 -7.231 1.00 86.62 71 ARG A C 1
ATOM 563 O O . ARG A 1 71 ? 12.176 3.195 -7.013 1.00 86.62 71 ARG A O 1
ATOM 570 N N . ASN A 1 72 ? 14.135 2.306 -7.659 1.00 84.88 72 ASN A N 1
ATOM 571 C CA . ASN A 1 72 ? 14.799 3.583 -7.909 1.00 84.88 72 ASN A CA 1
ATOM 572 C C . ASN A 1 72 ? 14.147 4.346 -9.068 1.00 84.88 72 ASN A C 1
ATOM 574 O O . ASN A 1 72 ? 13.982 5.558 -8.966 1.00 84.88 72 ASN A O 1
ATOM 578 N N . ALA A 1 73 ? 13.718 3.655 -10.129 1.00 82.00 73 ALA A N 1
ATOM 579 C CA . ALA A 1 73 ? 13.004 4.279 -11.243 1.00 82.00 73 ALA A CA 1
ATOM 580 C C . ALA A 1 73 ? 11.653 4.873 -10.804 1.00 82.00 73 ALA A C 1
ATOM 582 O O . ALA A 1 73 ? 11.354 6.028 -11.113 1.00 82.00 73 ALA A O 1
ATOM 583 N N . TYR A 1 74 ? 10.869 4.134 -10.012 1.00 83.00 74 TYR A N 1
ATOM 584 C CA . TYR A 1 74 ? 9.630 4.660 -9.429 1.00 83.00 74 TYR A CA 1
ATOM 585 C C . TYR A 1 74 ? 9.896 5.840 -8.490 1.00 83.00 74 TYR A C 1
ATOM 587 O O . TYR A 1 74 ? 9.236 6.869 -8.592 1.00 83.00 74 TYR A O 1
ATOM 595 N N . THR A 1 75 ? 10.911 5.726 -7.632 1.00 85.75 75 THR A N 1
ATOM 596 C CA . THR A 1 75 ? 11.309 6.793 -6.700 1.00 85.75 75 THR A CA 1
ATOM 597 C C . THR A 1 75 ? 11.746 8.065 -7.426 1.00 85.75 75 THR A C 1
ATOM 599 O O . THR A 1 75 ? 11.407 9.165 -6.999 1.00 85.75 75 THR A O 1
ATOM 602 N N . ALA A 1 76 ? 12.479 7.932 -8.534 1.00 83.38 76 ALA A N 1
ATOM 603 C CA . ALA A 1 76 ? 12.869 9.060 -9.372 1.00 83.38 76 ALA A CA 1
ATOM 604 C C . ALA A 1 76 ? 11.659 9.702 -10.066 1.00 83.38 76 ALA A C 1
ATOM 606 O O . ALA A 1 76 ? 11.595 10.924 -10.156 1.00 83.38 76 ALA A O 1
ATOM 607 N N . THR A 1 77 ? 10.690 8.892 -10.503 1.00 76.88 77 THR A N 1
ATOM 608 C CA . THR A 1 77 ? 9.466 9.354 -11.181 1.00 76.88 77 THR A CA 1
ATOM 609 C C . THR A 1 77 ? 8.563 10.157 -10.248 1.00 76.88 77 THR A C 1
ATOM 611 O O . THR A 1 77 ? 7.999 11.169 -10.650 1.00 76.88 77 THR A O 1
ATOM 614 N N . THR A 1 78 ? 8.454 9.748 -8.984 1.00 83.69 78 THR A N 1
ATOM 615 C CA . THR A 1 78 ? 7.663 10.478 -7.984 1.00 83.69 78 THR A CA 1
ATOM 616 C C . THR A 1 78 ? 8.463 11.558 -7.263 1.00 83.69 78 THR A C 1
ATOM 618 O O . THR A 1 78 ? 7.959 12.194 -6.340 1.00 83.69 78 THR A O 1
ATOM 621 N N . LYS A 1 79 ? 9.723 11.793 -7.643 1.00 77.88 79 LYS A N 1
ATOM 622 C CA . LYS A 1 79 ? 10.528 12.859 -7.050 1.00 77.88 79 LYS A CA 1
ATOM 623 C C . LYS A 1 79 ? 9.886 14.201 -7.417 1.00 77.88 79 LYS A C 1
ATOM 625 O O . LYS A 1 79 ? 9.828 14.556 -8.588 1.00 77.88 79 LYS A O 1
ATOM 630 N N . ASN A 1 80 ? 9.424 14.942 -6.408 1.00 78.88 80 ASN A N 1
ATOM 631 C CA . ASN A 1 80 ? 8.676 16.210 -6.515 1.00 78.88 80 ASN A CA 1
ATOM 632 C C . ASN A 1 80 ? 7.196 16.085 -6.907 1.00 78.88 80 ASN A C 1
ATOM 634 O O . ASN A 1 80 ? 6.505 17.097 -7.017 1.00 78.88 80 ASN A O 1
ATOM 638 N N . VAL A 1 81 ? 6.688 14.866 -7.059 1.00 75.06 81 VAL A N 1
ATOM 639 C CA . VAL A 1 81 ? 5.250 14.606 -7.095 1.00 75.06 81 VAL A CA 1
ATOM 640 C C . VAL A 1 81 ? 4.861 14.342 -5.643 1.00 75.06 81 VAL A C 1
ATOM 642 O O . VAL A 1 81 ? 5.513 13.547 -4.978 1.00 75.06 81 VAL A O 1
ATOM 645 N N . GLY A 1 82 ? 3.856 15.025 -5.093 1.00 82.75 82 GLY A N 1
ATOM 646 C CA . GLY A 1 82 ? 3.445 14.880 -3.681 1.00 82.75 82 GLY A CA 1
ATOM 647 C C . GLY A 1 82 ? 2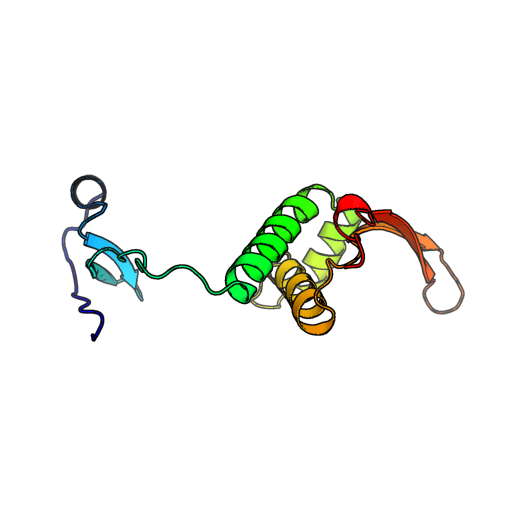.890 13.495 -3.293 1.00 82.75 82 GLY A C 1
ATOM 648 O O . GLY A 1 82 ? 2.203 13.377 -2.283 1.00 82.75 82 GLY A O 1
ATOM 649 N N . GLU A 1 83 ? 3.152 12.470 -4.102 1.00 84.88 83 GLU A N 1
ATOM 650 C CA . GLU A 1 83 ? 2.734 11.081 -3.964 1.00 84.88 83 GLU A CA 1
ATOM 651 C C . GLU A 1 83 ? 3.965 10.200 -3.710 1.00 84.88 83 GLU A C 1
ATOM 653 O O . GLU A 1 83 ? 5.034 10.412 -4.286 1.00 84.88 83 GLU A O 1
ATOM 658 N N . SER A 1 84 ? 3.841 9.197 -2.836 1.00 90.88 84 SER A N 1
ATOM 659 C CA . SER A 1 84 ? 4.940 8.256 -2.612 1.00 90.88 84 SER A CA 1
ATOM 660 C C . SER A 1 84 ? 5.091 7.300 -3.801 1.00 90.88 84 SER A C 1
ATOM 662 O O . SER A 1 84 ? 4.107 6.911 -4.427 1.00 90.88 84 SER A O 1
ATOM 664 N N . TRP A 1 85 ? 6.313 6.842 -4.087 1.00 86.12 85 TRP A N 1
ATOM 665 C CA . TRP A 1 85 ? 6.561 5.878 -5.172 1.00 86.12 85 TRP A CA 1
ATOM 666 C C . TRP A 1 85 ? 5.753 4.581 -5.022 1.00 86.12 85 TRP A C 1
ATOM 668 O O . TRP A 1 85 ? 5.382 3.945 -6.008 1.00 86.12 85 TRP A O 1
ATOM 678 N N . ILE A 1 86 ? 5.459 4.208 -3.775 1.00 91.88 86 ILE A N 1
ATOM 679 C CA . ILE A 1 86 ? 4.645 3.050 -3.418 1.00 91.88 86 ILE A CA 1
ATOM 680 C C . ILE A 1 86 ? 3.180 3.274 -3.807 1.00 91.88 86 ILE A C 1
ATOM 682 O O . ILE A 1 86 ? 2.544 2.367 -4.352 1.00 91.88 86 ILE A O 1
ATOM 686 N N . ASP A 1 87 ? 2.641 4.453 -3.498 1.00 90.38 87 ASP A N 1
ATOM 687 C CA . ASP A 1 87 ? 1.259 4.804 -3.822 1.00 90.38 87 ASP A CA 1
ATOM 688 C C . ASP A 1 87 ? 1.094 4.931 -5.335 1.00 90.38 87 ASP A C 1
ATOM 690 O O . ASP A 1 87 ? 0.176 4.329 -5.882 1.00 90.38 87 ASP A O 1
ATOM 694 N N . PHE A 1 88 ? 2.062 5.547 -6.020 1.00 86.62 88 PHE A N 1
ATOM 695 C CA . PHE A 1 88 ? 2.090 5.622 -7.479 1.00 86.62 88 PHE A CA 1
ATOM 696 C C . PHE A 1 88 ? 2.122 4.229 -8.133 1.00 86.62 88 PHE A C 1
ATOM 698 O O . PHE A 1 88 ? 1.321 3.941 -9.020 1.00 86.62 88 PHE A O 1
ATOM 705 N N . TYR A 1 89 ? 2.980 3.311 -7.665 1.00 89.81 89 TYR A N 1
ATOM 706 C CA . TYR A 1 89 ? 2.974 1.916 -8.132 1.00 89.81 89 TYR A CA 1
ATOM 707 C C . TYR A 1 89 ? 1.603 1.256 -7.932 1.00 89.81 89 TYR A C 1
ATOM 709 O O . TYR A 1 89 ? 1.055 0.639 -8.846 1.00 89.81 89 TYR A O 1
ATOM 717 N N . THR A 1 90 ? 1.036 1.410 -6.734 1.00 91.75 90 THR A N 1
ATOM 718 C CA . THR A 1 90 ? -0.251 0.808 -6.371 1.00 91.75 90 THR A CA 1
ATOM 719 C C . THR A 1 90 ? -1.389 1.392 -7.211 1.00 91.75 90 THR A C 1
ATOM 721 O O . THR A 1 90 ? -2.272 0.656 -7.643 1.00 91.75 90 THR A O 1
ATOM 724 N N . HIS A 1 91 ? -1.352 2.691 -7.503 1.00 88.12 91 HIS A N 1
ATOM 725 C CA . HIS A 1 91 ? -2.297 3.367 -8.382 1.00 88.12 91 HIS A CA 1
ATOM 726 C C . HIS A 1 91 ? -2.241 2.779 -9.795 1.00 88.12 91 HIS A C 1
ATOM 728 O O . HIS A 1 91 ? -3.271 2.335 -10.301 1.00 88.12 91 HIS A O 1
ATOM 734 N N . GLN A 1 92 ? -1.053 2.667 -10.396 1.00 87.81 92 GLN A N 1
ATOM 735 C CA . GLN A 1 92 ? -0.899 2.060 -11.723 1.00 87.81 92 GLN A CA 1
ATOM 736 C C . GLN A 1 92 ? -1.395 0.605 -11.751 1.00 87.81 92 GLN A C 1
ATOM 738 O O . GLN A 1 92 ? -2.073 0.196 -12.696 1.00 87.81 92 GLN A O 1
ATOM 743 N N . TYR A 1 93 ? -1.112 -0.160 -10.693 1.00 90.75 93 TYR A N 1
ATOM 744 C CA . TYR A 1 93 ? -1.578 -1.538 -10.530 1.00 90.75 93 TYR A CA 1
ATOM 745 C C . TYR A 1 93 ? -3.108 -1.627 -10.506 1.00 90.75 93 TYR A C 1
ATOM 747 O O . TYR A 1 93 ? -3.713 -2.404 -11.246 1.00 90.75 93 TYR A O 1
ATOM 755 N N . MET A 1 94 ? -3.749 -0.805 -9.672 1.00 92.12 94 MET A N 1
ATOM 756 C CA . MET A 1 94 ? -5.204 -0.793 -9.526 1.00 92.12 94 MET A CA 1
ATOM 757 C C . MET A 1 94 ? -5.904 -0.228 -10.763 1.00 92.12 94 MET A C 1
ATOM 759 O O . MET A 1 94 ? -6.997 -0.679 -11.090 1.00 92.12 94 MET A O 1
ATOM 763 N N . HIS A 1 95 ? -5.278 0.708 -11.481 1.00 87.62 95 HIS A N 1
ATOM 764 C CA . HIS A 1 95 ? -5.778 1.201 -12.762 1.00 87.62 95 HIS A CA 1
ATOM 765 C C . HIS A 1 95 ? -5.791 0.088 -13.822 1.00 87.62 95 HIS A C 1
ATOM 767 O O . HIS A 1 95 ? -6.783 -0.076 -14.531 1.00 87.62 95 HIS A O 1
ATOM 773 N N . TRP A 1 96 ? -4.727 -0.724 -13.900 1.00 88.00 96 TRP A N 1
ATOM 774 C CA . TRP A 1 96 ? -4.703 -1.904 -14.769 1.00 88.00 96 TRP A CA 1
ATOM 775 C C . TRP A 1 96 ? -5.810 -2.895 -14.404 1.00 88.00 96 TRP A C 1
ATOM 777 O O . TRP A 1 96 ? -6.602 -3.276 -15.266 1.00 88.00 96 TRP A O 1
ATOM 787 N N . TRP A 1 97 ? -5.901 -3.269 -13.125 1.00 89.81 97 TRP A N 1
ATOM 788 C CA . TRP A 1 97 ? -6.934 -4.191 -12.656 1.00 89.81 97 TRP A CA 1
ATOM 789 C C . TRP A 1 97 ? -8.346 -3.648 -12.911 1.00 89.81 97 TRP A C 1
ATOM 791 O O . TRP A 1 97 ? -9.214 -4.387 -13.357 1.00 89.81 97 TRP A O 1
ATOM 801 N N . GLY A 1 98 ? -8.58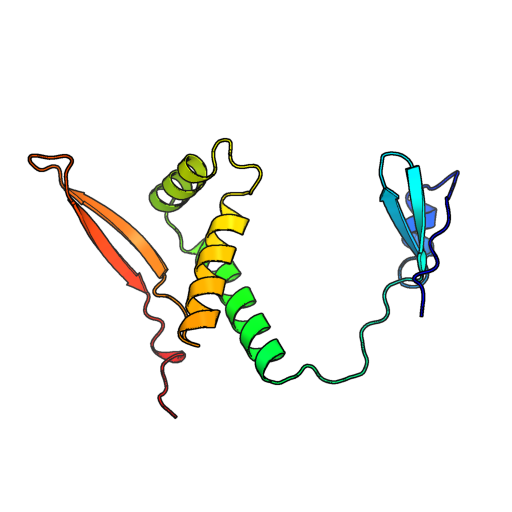2 -2.351 -12.708 1.00 88.56 98 GLY A N 1
ATOM 802 C CA . GLY A 1 98 ? -9.877 -1.727 -12.982 1.00 88.56 98 GLY A CA 1
ATOM 803 C C . GLY A 1 98 ? -10.264 -1.740 -14.464 1.00 88.56 98 GLY A C 1
ATOM 804 O O . GLY A 1 98 ? -11.451 -1.758 -14.773 1.00 88.56 98 GLY A O 1
ATOM 805 N N . LYS A 1 99 ? -9.282 -1.750 -15.376 1.00 88.38 99 LYS A N 1
ATOM 806 C CA . LYS A 1 99 ? -9.514 -1.787 -16.826 1.00 88.38 99 LYS A CA 1
ATOM 807 C C . LYS A 1 99 ? -9.690 -3.205 -17.369 1.00 88.38 99 LYS A C 1
ATOM 809 O O . LYS A 1 99 ? -10.521 -3.413 -18.246 1.00 88.38 99 LYS A O 1
ATOM 814 N N . TYR A 1 100 ? -8.884 -4.155 -16.897 1.00 87.31 100 TYR A N 1
ATOM 815 C CA . TYR A 1 100 ? -8.808 -5.500 -17.480 1.00 87.31 100 TYR A CA 1
ATOM 816 C C . TYR A 1 100 ? -9.354 -6.602 -16.570 1.00 87.31 100 TYR A C 1
ATOM 818 O O . TYR A 1 100 ? -9.466 -7.739 -17.012 1.00 87.31 100 TYR A O 1
ATOM 826 N N . HIS A 1 101 ? -9.669 -6.291 -15.310 1.00 87.00 101 HIS A N 1
ATOM 827 C CA . HIS A 1 101 ? -10.074 -7.249 -14.274 1.00 87.00 101 HIS A CA 1
ATOM 828 C C . HIS A 1 101 ? -9.098 -8.419 -14.075 1.00 87.00 101 HIS A C 1
ATOM 830 O O . HIS A 1 101 ? -9.457 -9.462 -13.539 1.00 87.00 101 HIS A O 1
ATOM 836 N N . THR A 1 102 ? -7.837 -8.216 -14.455 1.00 86.81 102 THR A N 1
ATOM 837 C CA . THR A 1 102 ? -6.732 -9.163 -14.296 1.00 86.81 102 THR A CA 1
ATOM 838 C C . THR A 1 102 ? -5.584 -8.502 -13.546 1.00 86.81 102 THR A C 1
ATOM 840 O O . THR A 1 102 ? -5.456 -7.273 -13.528 1.00 86.81 102 THR A O 1
ATOM 843 N N . LEU A 1 103 ? -4.749 -9.309 -12.889 1.00 84.31 103 LEU A N 1
ATOM 844 C CA . LEU A 1 103 ? -3.547 -8.786 -12.250 1.00 84.31 103 LEU A CA 1
ATOM 845 C C . LEU A 1 103 ? -2.550 -8.327 -13.326 1.00 84.31 103 LEU A C 1
ATOM 847 O O . LEU A 1 103 ? -2.345 -9.042 -14.311 1.00 84.31 103 LEU A O 1
ATOM 851 N N . PRO A 1 104 ? -1.934 -7.145 -13.172 1.00 78.31 104 PRO A N 1
ATOM 852 C CA . PRO A 1 104 ? -0.921 -6.687 -14.102 1.00 78.31 104 PRO A CA 1
ATOM 853 C C . PRO A 1 104 ? 0.310 -7.597 -14.065 1.00 78.31 104 PRO A C 1
ATOM 855 O O . PRO A 1 104 ? 0.686 -8.093 -12.998 1.00 78.31 104 PRO A O 1
ATOM 858 N N . PRO A 1 105 ? 1.004 -7.758 -15.202 1.00 75.06 105 PRO A N 1
ATOM 859 C CA . PRO A 1 105 ? 2.325 -8.362 -15.199 1.00 75.06 105 PRO A CA 1
ATOM 860 C C . PRO A 1 105 ? 3.268 -7.519 -14.333 1.00 75.06 105 PRO A C 1
ATOM 862 O O . PRO A 1 105 ? 3.429 -6.315 -14.547 1.00 75.06 105 PRO A O 1
ATOM 865 N N . VAL A 1 106 ? 3.913 -8.151 -13.352 1.00 71.62 106 VAL A N 1
ATOM 866 C CA . VAL A 1 106 ? 4.859 -7.458 -12.472 1.00 71.62 106 VAL A CA 1
ATOM 867 C C . VAL A 1 106 ? 6.233 -7.483 -13.118 1.00 71.62 106 VAL A C 1
ATOM 869 O O . VAL A 1 106 ? 6.842 -8.545 -13.284 1.00 71.62 106 VAL A O 1
ATOM 872 N N . LEU A 1 107 ? 6.736 -6.296 -13.455 1.00 67.50 107 LEU A N 1
ATOM 873 C CA . LEU A 1 107 ? 8.117 -6.124 -13.881 1.00 67.50 107 LEU A CA 1
ATOM 874 C C . LEU A 1 107 ? 9.033 -6.247 -12.661 1.00 67.50 107 LEU A C 1
ATOM 876 O O . LEU A 1 107 ? 9.167 -5.308 -11.876 1.00 67.50 107 LEU A O 1
ATOM 880 N N . THR A 1 108 ? 9.662 -7.407 -12.494 1.00 66.25 108 THR A N 1
ATOM 881 C CA . THR A 1 108 ? 10.622 -7.618 -11.405 1.00 66.25 108 THR A CA 1
ATOM 882 C C . THR A 1 108 ? 12.012 -7.118 -11.789 1.00 66.25 108 THR A C 1
ATOM 884 O O . THR A 1 108 ? 12.717 -6.584 -10.930 1.00 66.25 108 THR A O 1
ATOM 887 N N . ASP A 1 109 ? 12.384 -7.195 -13.074 1.00 60.81 109 ASP A N 1
ATOM 888 C CA . ASP A 1 109 ? 13.680 -6.733 -13.582 1.00 60.81 109 ASP A CA 1
ATOM 889 C C . ASP A 1 109 ? 13.658 -6.330 -15.073 1.00 60.81 109 ASP A C 1
ATOM 891 O O . ASP A 1 109 ? 12.884 -6.863 -15.874 1.00 60.81 109 ASP A O 1
ATOM 895 N N . TYR A 1 110 ? 14.546 -5.409 -15.460 1.00 64.44 110 TYR A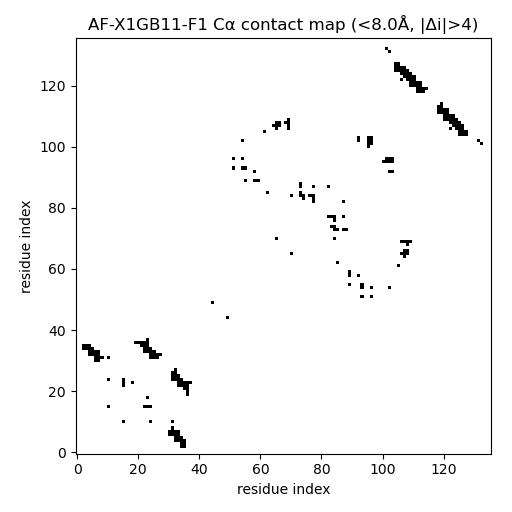 N 1
ATOM 896 C CA . TYR A 1 110 ? 14.756 -4.979 -16.845 1.00 64.44 110 TYR A CA 1
ATOM 897 C C . TYR A 1 110 ? 16.237 -4.694 -17.142 1.00 64.44 110 TYR A C 1
ATOM 899 O O . TYR A 1 110 ? 16.950 -4.086 -16.339 1.00 64.44 110 TYR A O 1
ATOM 907 N N . GLU A 1 111 ? 16.706 -5.048 -18.338 1.00 59.81 111 GLU A N 1
ATOM 908 C CA . GLU A 1 111 ? 17.955 -4.528 -18.902 1.00 59.81 111 GLU A CA 1
ATOM 909 C C . GLU A 1 111 ? 17.699 -3.250 -19.667 1.00 59.81 111 GLU A C 1
ATOM 911 O O . GLU A 1 111 ? 16.676 -3.081 -20.324 1.00 59.81 111 GLU A O 1
ATOM 916 N N . TRP A 1 112 ? 18.659 -2.341 -19.583 1.00 55.72 112 TRP A N 1
ATOM 917 C CA . TRP A 1 112 ? 18.739 -1.248 -20.529 1.00 55.72 112 TRP A CA 1
ATOM 918 C C . TRP A 1 112 ? 19.868 -1.583 -21.490 1.00 55.72 112 TRP A C 1
ATOM 920 O O . TRP A 1 112 ? 20.995 -1.811 -21.052 1.00 55.72 112 TRP A O 1
ATOM 930 N N . THR A 1 113 ? 19.547 -1.651 -22.775 1.00 68.56 113 THR A N 1
ATOM 931 C CA . THR A 1 113 ? 20.531 -1.850 -23.831 1.00 68.56 113 THR A CA 1
ATOM 932 C C . THR A 1 113 ? 20.766 -0.500 -24.505 1.00 68.56 113 THR A C 1
ATOM 934 O O . THR A 1 113 ? 19.811 0.050 -25.064 1.00 68.56 113 THR A O 1
ATOM 937 N N . PRO A 1 114 ? 21.984 0.068 -24.450 1.00 61.59 114 PRO A N 1
ATOM 938 C CA . PRO A 1 114 ? 22.293 1.303 -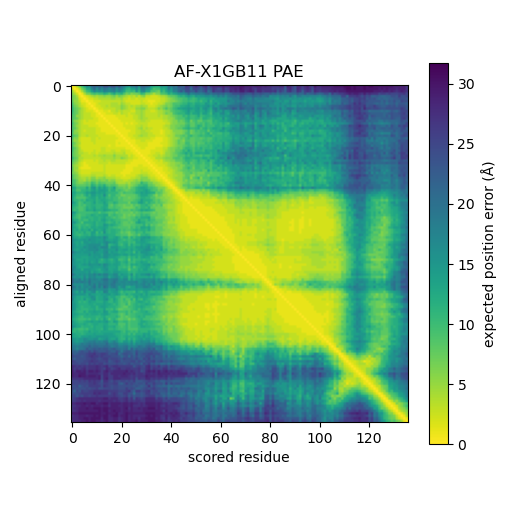25.159 1.00 61.59 114 PRO A CA 1
ATOM 939 C C . PRO A 1 114 ? 22.102 1.114 -26.665 1.00 61.59 114 PRO A C 1
ATOM 941 O O . PRO A 1 114 ? 22.445 0.076 -27.226 1.00 61.59 114 PRO A O 1
ATOM 944 N N . GLY A 1 115 ? 21.562 2.137 -27.320 1.00 73.00 115 GLY A N 1
ATOM 945 C CA . GLY A 1 115 ? 21.319 2.152 -28.757 1.00 73.00 115 GLY A CA 1
ATOM 946 C C . GLY A 1 115 ? 21.224 3.589 -29.272 1.00 73.00 115 GLY A C 1
ATOM 947 O O . GLY A 1 115 ? 20.976 4.501 -28.471 1.00 73.00 115 GLY A O 1
ATOM 948 N N . PRO A 1 116 ? 21.429 3.811 -30.582 1.00 47.78 116 PRO A N 1
ATOM 949 C CA . PRO A 1 116 ? 21.325 5.142 -31.167 1.00 47.78 116 PRO A CA 1
ATOM 950 C C . PRO A 1 116 ? 19.909 5.686 -30.930 1.00 47.78 116 PRO A C 1
ATOM 952 O O . PRO A 1 116 ? 18.938 5.091 -31.388 1.00 47.78 116 PRO A O 1
ATOM 955 N N . GLY A 1 117 ? 19.789 6.774 -30.159 1.00 67.12 117 GLY A N 1
ATOM 956 C CA . GLY A 1 117 ? 18.499 7.381 -29.791 1.00 67.12 117 GLY A CA 1
ATOM 957 C C . GLY A 1 117 ? 18.035 7.193 -28.338 1.00 67.12 117 GLY A C 1
ATOM 958 O O . GLY A 1 117 ? 16.889 7.509 -28.041 1.00 67.12 117 GLY A O 1
ATOM 959 N N . GLY A 1 118 ? 18.889 6.714 -27.421 1.00 57.31 118 GLY A N 1
ATOM 960 C CA . GLY A 1 118 ? 18.570 6.640 -25.978 1.00 57.31 118 GLY A CA 1
ATOM 961 C C . GLY A 1 118 ? 18.404 5.223 -25.412 1.00 57.31 118 GLY A C 1
ATOM 962 O O . GLY A 1 118 ? 18.104 5.054 -24.228 1.00 57.31 118 GLY A O 1
ATOM 963 N N . GLY A 1 119 ? 18.674 4.203 -26.228 1.00 58.12 119 GLY A N 1
ATOM 964 C CA . GLY A 1 119 ? 18.610 2.795 -25.838 1.00 58.12 119 GLY A CA 1
ATOM 965 C C . GLY A 1 119 ? 17.195 2.227 -25.720 1.00 58.12 119 GLY A C 1
ATOM 966 O O . GLY A 1 119 ? 16.196 2.937 -25.777 1.00 58.12 119 GLY A O 1
ATOM 967 N N . THR A 1 120 ? 17.117 0.908 -25.572 1.00 63.47 120 THR A N 1
ATOM 968 C CA . THR A 1 120 ? 15.862 0.164 -25.413 1.00 63.47 120 THR A CA 1
ATOM 969 C C . THR A 1 120 ? 15.852 -0.553 -24.073 1.00 63.47 120 THR A C 1
ATOM 971 O O . THR A 1 120 ? 16.818 -1.236 -23.725 1.00 63.47 120 THR A O 1
ATOM 974 N N . TYR A 1 121 ? 14.751 -0.447 -23.331 1.00 59.31 121 TYR A N 1
ATOM 975 C CA . TYR A 1 121 ? 14.527 -1.282 -22.156 1.00 59.31 121 TYR A CA 1
ATOM 976 C C . TYR A 1 121 ? 14.024 -2.659 -22.604 1.00 59.31 121 TYR A C 1
ATOM 978 O O . TYR A 1 121 ? 12.972 -2.760 -23.231 1.00 59.31 121 TYR A O 1
ATOM 986 N N . ARG A 1 122 ? 14.767 -3.723 -22.288 1.00 58.25 122 ARG A N 1
ATOM 987 C CA . ARG A 1 122 ? 14.310 -5.109 -22.436 1.00 58.25 122 ARG A CA 1
ATOM 988 C C . ARG A 1 122 ? 13.902 -5.648 -21.075 1.00 58.25 122 ARG A C 1
ATOM 990 O O . ARG A 1 122 ? 14.667 -5.603 -20.118 1.00 58.25 122 ARG A O 1
ATOM 997 N N . MET A 1 123 ? 12.689 -6.168 -20.982 1.00 60.00 123 MET A N 1
ATOM 998 C CA . MET A 1 123 ? 12.207 -6.820 -19.767 1.00 60.00 123 MET A CA 1
ATOM 999 C C . MET A 1 123 ? 12.941 -8.159 -19.606 1.00 60.00 123 MET A C 1
ATOM 1001 O O . MET A 1 123 ? 12.947 -8.951 -20.544 1.00 60.00 123 MET A O 1
ATOM 1005 N N . LYS A 1 124 ? 13.573 -8.411 -18.450 1.00 57.00 124 LYS A N 1
ATOM 1006 C CA . LYS A 1 124 ? 14.241 -9.704 -18.192 1.00 57.00 124 LYS A CA 1
ATOM 1007 C C . LYS A 1 124 ? 13.270 -10.750 -17.690 1.00 57.00 124 LYS A C 1
ATOM 1009 O O . LYS A 1 124 ? 13.271 -11.883 -18.153 1.00 57.00 124 LYS A O 1
ATOM 1014 N N . THR A 1 125 ? 12.476 -10.351 -16.704 1.00 53.16 125 THR A N 1
ATOM 1015 C CA . THR A 1 125 ? 11.647 -11.274 -15.948 1.00 53.16 125 THR A CA 1
ATOM 1016 C C . THR A 1 125 ? 10.284 -10.643 -15.762 1.00 53.16 125 THR A C 1
ATOM 1018 O O . THR A 1 125 ? 10.141 -9.580 -15.155 1.00 53.16 125 THR A O 1
ATOM 1021 N N . ILE A 1 126 ? 9.281 -11.322 -16.304 1.00 54.41 126 ILE A N 1
ATOM 1022 C CA . ILE A 1 126 ? 7.878 -11.065 -16.021 1.00 54.41 126 ILE A CA 1
ATOM 1023 C C . ILE A 1 126 ? 7.439 -12.194 -15.113 1.00 54.41 126 ILE A C 1
ATOM 1025 O O . ILE A 1 126 ? 7.535 -13.360 -15.496 1.00 54.41 126 ILE A O 1
ATOM 1029 N N . ARG A 1 127 ? 6.937 -11.869 -13.922 1.00 50.31 127 ARG A N 1
ATOM 1030 C CA . ARG A 1 127 ? 6.071 -12.828 -13.243 1.00 50.31 127 ARG A CA 1
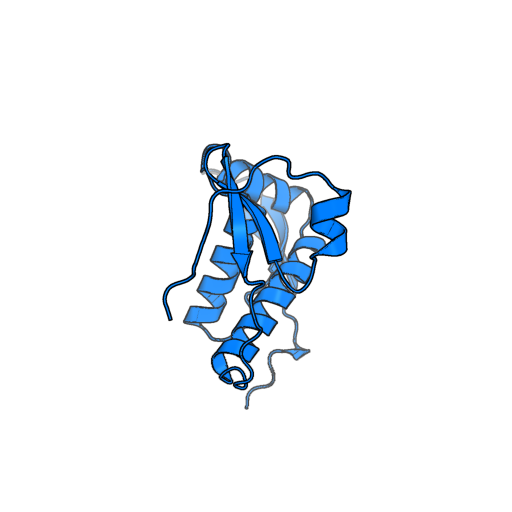ATOM 1031 C C . ARG A 1 127 ? 4.663 -12.609 -13.774 1.00 50.31 127 ARG A C 1
ATOM 1033 O O . ARG A 1 127 ? 3.992 -11.653 -13.398 1.00 50.31 127 ARG A O 1
ATOM 1040 N N . PHE A 1 128 ? 4.262 -13.484 -14.688 1.00 46.41 128 PHE A N 1
ATOM 1041 C CA . PHE A 1 128 ? 2.865 -13.864 -14.811 1.00 46.41 128 PHE A CA 1
ATOM 1042 C C . PHE A 1 128 ? 2.646 -14.874 -13.695 1.00 46.41 128 PHE A C 1
ATOM 1044 O O . PHE A 1 128 ? 3.335 -15.891 -13.669 1.00 46.41 128 PHE A O 1
ATOM 1051 N N . ASP A 1 129 ? 1.783 -14.575 -12.733 1.00 40.91 129 ASP A N 1
ATOM 1052 C CA . ASP A 1 129 ? 1.308 -15.623 -11.842 1.00 40.91 129 ASP A CA 1
ATOM 1053 C C . ASP A 1 129 ? 0.258 -16.430 -12.630 1.00 40.91 129 ASP A C 1
ATOM 1055 O O . ASP A 1 129 ? -0.820 -15.904 -12.916 1.00 40.91 129 ASP A O 1
ATOM 1059 N N . PRO A 1 130 ? 0.556 -17.669 -13.065 1.00 35.19 130 PRO A N 1
ATOM 1060 C CA . PRO A 1 130 ? -0.383 -18.451 -13.858 1.00 35.19 130 PRO A CA 1
ATOM 1061 C C . PRO A 1 130 ? -1.540 -18.988 -13.005 1.00 35.19 130 PRO A C 1
ATOM 1063 O O . PRO A 1 130 ? -2.555 -19.394 -13.561 1.00 35.19 130 PRO A O 1
ATOM 1066 N N . SER A 1 131 ? -1.426 -18.974 -11.668 1.00 35.88 131 SER A N 1
ATOM 1067 C CA . SER A 1 131 ? -2.466 -19.483 -10.761 1.00 35.88 131 SER A CA 1
ATOM 1068 C C . SER A 1 131 ? -3.691 -18.566 -10.650 1.00 35.88 131 SER A C 1
ATOM 1070 O O . SER A 1 131 ? -4.714 -18.965 -10.103 1.00 35.88 131 SER A O 1
ATOM 1072 N N . VAL A 1 132 ? -3.601 -17.354 -11.204 1.00 37.91 132 VAL A N 1
ATOM 1073 C CA . VAL A 1 132 ? -4.648 -16.315 -11.179 1.00 37.91 132 VAL A CA 1
ATOM 1074 C C . VAL A 1 132 ? -5.281 -16.097 -12.557 1.00 37.91 132 VAL A C 1
ATOM 1076 O O . VAL A 1 132 ? -6.239 -15.340 -12.690 1.00 37.91 132 VAL A O 1
ATOM 1079 N N . CYS A 1 133 ? -4.777 -16.797 -13.578 1.00 30.47 133 CYS A N 1
ATOM 1080 C CA . CYS A 1 133 ? -5.339 -16.870 -14.922 1.00 30.47 133 CYS A CA 1
ATOM 1081 C C . CYS A 1 133 ? -5.969 -18.247 -15.157 1.00 30.47 133 CYS A C 1
ATOM 1083 O O . CYS A 1 133 ? -5.601 -18.956 -16.089 1.00 30.47 133 CYS A O 1
ATOM 1085 N N . THR A 1 134 ? -6.931 -18.645 -14.327 1.00 26.42 134 THR A N 1
ATOM 1086 C CA . THR A 1 134 ? -7.904 -19.646 -14.775 1.00 26.42 134 THR A CA 1
ATOM 1087 C C . THR A 1 134 ? -8.993 -18.917 -15.559 1.00 26.42 134 THR A C 1
ATOM 1089 O O . THR A 1 134 ? -9.705 -18.107 -14.958 1.00 26.42 134 THR A O 1
ATOM 1092 N N . PRO A 1 135 ? -9.129 -19.144 -16.879 1.00 30.67 135 PRO A N 1
ATOM 1093 C CA . PRO A 1 135 ? -10.323 -18.709 -17.585 1.00 30.67 135 PRO A CA 1
ATOM 1094 C C . PRO A 1 135 ? -11.523 -19.423 -16.948 1.00 30.67 135 PRO A C 1
ATOM 1096 O O . PRO A 1 135 ? -11.473 -20.632 -16.717 1.00 30.67 135 PRO A O 1
ATOM 1099 N N . THR A 1 136 ? -12.553 -18.650 -16.604 1.00 35.81 136 THR A N 1
ATOM 1100 C CA . THR A 1 136 ? -13.898 -19.186 -16.347 1.00 35.81 136 THR A CA 1
ATOM 1101 C C . THR A 1 136 ? -14.686 -19.146 -17.639 1.00 35.81 136 THR A C 1
ATOM 1103 O O . THR A 1 136 ? -14.436 -18.209 -18.434 1.00 35.81 136 THR A O 1
#

Foldseek 3Di:
DPFDKDFDDPDDPVNCVVCPQAWHWDDDPNTIMITGDDDDDPDDDDPVVVLLVVLLVVLVVLVVLADPVRLVVLQVVCVVPPDHSSVVSSVVQSVVCVVPVAGDWRQRDWDFDDDPPGTDIGRDDTDPPVVRPDDD

Nearest PDB structures (foldseek):
  8brp-assembl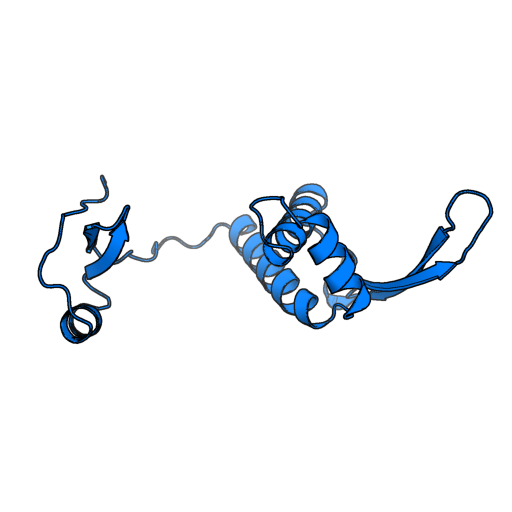y2_C  TM=4.610E-01  e=2.776E+00  Kamptonema
  2ool-assembly1_A  TM=3.976E-01  e=1.801E+00  Rhodopseudomonas palustris CGA009
  4r70-assembly1_A  TM=3.861E-01  e=2.952E+00  Rhodopseudomonas palustris CGA009
  7rzh-assembly1_B  TM=2.436E-01  e=5.825E+00  Homo sapiens

Mean predicted aligned error: 11.87 Å

Sequence (136 aa):
SRKKMAKAQGVNVETIRGLAGTLDFYKWKGIWVVRRWPKKSSLPFKPAVVAAQEAFAQSRKDLKLLTAKVRNAYTATTKNVGESWIDFYTHQYMHWWGKYHTLPPVLTDYEWTPGPGGGTYRMKTIRFDPSVCTPT